Protein AF-A0AAW5EW81-F1 (afdb_monomer_lite)

Organism: Novacetimonas hansenii (NCBI:txid436)

Secondary structure (DSSP, 8-state):
-HHHHHHHHHHHHHHHHHHHHHHHHHT--SHHHHHHHHH--HHHHHHHHHHHHHHHHHHHHHHHHHHHHHHHHHTTT-S-HHHHHHHHHHHHHHHHHHHHHHHHHHHHHHHHHHHHHHHHHHHHHHHHHHHSSHHHHHHHHHHH-GGGTS---

Radius of gyration: 22.17 Å; chains: 1; bounding box: 45×49×52 Å

pLDDT: mean 82.22, std 9.8, range [46.5, 95.88]

Structure (mmCIF, N/CA/C/O backbone):
data_AF-A0AAW5EW81-F1
#
_entry.id   AF-A0AAW5EW81-F1
#
loop_
_atom_site.group_PDB
_atom_site.id
_atom_site.type_symbol
_atom_site.label_atom_id
_atom_site.label_alt_id
_atom_site.label_comp_id
_atom_site.label_asym_id
_atom_site.label_entity_id
_atom_site.label_seq_id
_atom_site.pdbx_PDB_ins_code
_atom_site.Cartn_x
_atom_site.Cartn_y
_atom_site.Cartn_z
_atom_site.occupancy
_atom_site.B_iso_or_equiv
_atom_site.auth_seq_id
_atom_site.auth_comp_id
_atom_site.auth_asym_id
_atom_site.auth_atom_id
_atom_site.pdbx_PDB_model_num
ATOM 1 N N . MET A 1 1 ? 9.386 -16.184 2.140 1.00 56.72 1 MET A N 1
ATOM 2 C CA . MET A 1 1 ? 8.445 -15.125 1.695 1.00 56.72 1 MET A CA 1
ATOM 3 C C . MET A 1 1 ? 7.181 -15.692 1.043 1.00 56.72 1 MET A C 1
ATOM 5 O O . MET A 1 1 ? 6.091 -15.303 1.447 1.00 56.72 1 MET A O 1
ATOM 9 N N . VAL A 1 2 ? 7.286 -16.651 0.112 1.00 70.94 2 VAL A N 1
ATOM 10 C CA . VAL A 1 2 ? 6.111 -17.256 -0.562 1.00 70.94 2 VAL A CA 1
ATOM 11 C C . VAL A 1 2 ? 5.210 -18.058 0.396 1.00 70.94 2 VAL A C 1
ATOM 13 O O . VAL A 1 2 ? 3.999 -17.882 0.388 1.00 70.94 2 VAL A O 1
ATOM 16 N N . ALA A 1 3 ? 5.779 -18.862 1.302 1.00 73.75 3 ALA A N 1
ATOM 17 C CA . ALA A 1 3 ? 4.979 -19.634 2.265 1.00 73.75 3 ALA A CA 1
ATOM 18 C C . ALA A 1 3 ? 4.175 -18.749 3.243 1.00 73.75 3 ALA A C 1
ATOM 20 O O . ALA A 1 3 ? 3.004 -19.007 3.502 1.00 73.75 3 ALA A O 1
ATOM 21 N N . TYR A 1 4 ? 4.777 -17.665 3.745 1.00 78.50 4 TYR A N 1
ATOM 22 C CA . TYR A 1 4 ? 4.110 -16.717 4.649 1.00 78.50 4 TYR A CA 1
ATOM 23 C C . TYR A 1 4 ? 2.928 -16.003 3.977 1.00 78.50 4 TYR A C 1
ATOM 25 O O . TYR A 1 4 ? 1.858 -15.889 4.568 1.00 78.50 4 TYR A O 1
ATOM 33 N N . THR A 1 5 ? 3.100 -15.560 2.728 1.00 80.31 5 THR A N 1
ATOM 34 C CA . THR A 1 5 ? 2.027 -14.899 1.968 1.00 80.31 5 THR A CA 1
ATOM 35 C C . THR A 1 5 ? 0.893 -15.866 1.643 1.00 80.31 5 THR A C 1
ATOM 37 O O . THR A 1 5 ? -0.266 -15.514 1.838 1.00 80.31 5 THR A O 1
ATOM 40 N N . ALA A 1 6 ? 1.207 -17.105 1.251 1.00 80.88 6 ALA A N 1
ATOM 41 C CA . ALA A 1 6 ? 0.206 -18.146 1.025 1.00 80.88 6 ALA A CA 1
ATOM 42 C C . ALA A 1 6 ? -0.627 -18.437 2.287 1.00 80.88 6 ALA A C 1
ATOM 44 O O . ALA A 1 6 ? -1.856 -18.415 2.229 1.00 80.88 6 ALA A O 1
ATOM 45 N N . LEU A 1 7 ? 0.022 -18.633 3.441 1.00 83.56 7 LEU A N 1
ATOM 46 C CA . LEU A 1 7 ? -0.673 -18.831 4.720 1.00 83.56 7 LEU A CA 1
ATOM 47 C C . LEU A 1 7 ? -1.532 -17.618 5.099 1.00 83.56 7 LEU A C 1
ATOM 49 O O . LEU A 1 7 ? -2.668 -17.784 5.542 1.00 83.56 7 LEU A O 1
ATOM 53 N N . GLY A 1 8 ? -1.019 -16.406 4.873 1.00 82.00 8 GLY A N 1
ATOM 54 C CA . GLY A 1 8 ? -1.764 -15.165 5.064 1.00 82.00 8 GLY A CA 1
ATOM 55 C C . GLY A 1 8 ? -3.057 -15.135 4.249 1.00 82.00 8 GLY A C 1
ATOM 56 O O . GLY A 1 8 ? -4.120 -14.908 4.818 1.00 82.00 8 GLY A O 1
ATOM 57 N N . PHE A 1 9 ? -3.000 -15.446 2.950 1.00 84.69 9 PHE A N 1
ATOM 58 C CA . PHE A 1 9 ? -4.187 -15.479 2.087 1.00 84.69 9 PHE A CA 1
ATOM 59 C C . PHE A 1 9 ? -5.216 -16.522 2.525 1.00 84.69 9 PHE A C 1
ATOM 61 O O . PHE A 1 9 ? -6.413 -16.230 2.529 1.00 84.69 9 PHE A O 1
ATOM 68 N N . VAL A 1 10 ? -4.767 -17.711 2.935 1.00 86.75 10 VAL A N 1
ATOM 69 C CA . VAL A 1 10 ? -5.660 -18.765 3.438 1.00 86.75 10 VAL A CA 1
ATOM 70 C C . VAL A 1 10 ? -6.377 -18.303 4.706 1.00 86.75 10 VAL A C 1
ATOM 72 O O . VAL A 1 10 ? -7.599 -18.403 4.788 1.00 86.75 10 VAL A O 1
ATOM 75 N N . LEU A 1 11 ? -5.655 -17.740 5.678 1.00 86.00 11 LEU A N 1
ATOM 76 C CA . LEU A 1 11 ? -6.263 -17.213 6.904 1.00 86.00 11 LEU A CA 1
ATOM 77 C C . LEU A 1 11 ? -7.222 -16.054 6.604 1.00 86.00 11 LEU A C 1
ATOM 79 O O . LEU A 1 11 ? -8.341 -16.019 7.121 1.00 86.00 11 LEU A O 1
ATOM 83 N N . SER A 1 12 ? -6.815 -15.129 5.733 1.00 84.81 12 SER A N 1
ATOM 84 C CA . SER A 1 12 ? -7.646 -14.010 5.295 1.00 84.81 12 SER A CA 1
ATOM 85 C C . SER A 1 12 ? -8.946 -14.477 4.646 1.00 84.81 12 SER A C 1
ATOM 87 O O . SER A 1 12 ? -9.986 -13.891 4.929 1.00 84.81 12 SER A O 1
ATOM 89 N N . TYR A 1 13 ? -8.931 -15.544 3.845 1.00 86.50 13 TYR A N 1
ATOM 90 C CA . TYR A 1 13 ? -10.138 -16.081 3.212 1.00 86.50 13 TYR A CA 1
ATOM 91 C C . TYR A 1 13 ? -11.219 -16.480 4.230 1.00 86.50 13 TYR A C 1
ATOM 93 O O . TYR A 1 13 ? -12.401 -16.242 3.995 1.00 86.50 13 TYR A O 1
ATOM 101 N N . TRP A 1 14 ? -10.828 -17.018 5.387 1.00 87.06 14 TRP A N 1
ATOM 102 C CA . TRP A 1 14 ? -11.768 -17.401 6.446 1.00 87.06 14 TRP A CA 1
ATOM 103 C C . TRP A 1 14 ? -12.173 -16.231 7.352 1.00 87.06 14 TRP A C 1
ATOM 105 O O . TRP A 1 14 ? -13.315 -16.168 7.808 1.00 87.06 14 TRP A O 1
ATOM 115 N N . LEU A 1 15 ? -11.262 -15.288 7.605 1.00 84.81 15 LEU A N 1
ATOM 116 C CA . LEU A 1 15 ? -11.479 -14.156 8.515 1.00 84.81 15 LEU A CA 1
ATOM 117 C C . LEU A 1 15 ? -12.197 -12.964 7.866 1.00 84.81 15 LEU A C 1
ATOM 119 O O . LEU A 1 15 ? -12.994 -12.299 8.529 1.00 84.81 15 LEU A O 1
ATOM 123 N N . LEU A 1 16 ? -11.957 -12.677 6.584 1.00 85.56 16 LEU A N 1
ATOM 124 C CA . LEU A 1 16 ? -12.556 -11.520 5.907 1.00 85.56 16 LEU A CA 1
ATOM 125 C C . LEU A 1 16 ? -14.089 -11.597 5.797 1.00 85.56 16 LEU A C 1
ATOM 127 O O . LEU A 1 16 ? -14.729 -10.591 6.101 1.00 85.56 16 LEU A O 1
ATOM 131 N N . PRO A 1 17 ? -14.718 -12.725 5.408 1.00 85.94 17 PRO A N 1
ATOM 132 C CA . PRO A 1 17 ? -16.173 -12.800 5.268 1.00 85.94 17 PRO A CA 1
ATOM 133 C C . PRO A 1 17 ? -16.965 -12.455 6.546 1.00 85.94 17 PRO A C 1
ATOM 135 O O . PRO A 1 17 ? -17.907 -11.658 6.451 1.00 85.94 17 PRO A O 1
ATOM 138 N N . PRO A 1 18 ? -16.633 -12.987 7.745 1.00 82.94 18 PRO A N 1
ATOM 139 C CA . PRO A 1 18 ? -17.338 -12.616 8.970 1.00 82.94 18 PRO A CA 1
ATOM 140 C C . PRO A 1 18 ? -17.066 -11.164 9.383 1.00 82.94 18 PRO A C 1
ATOM 142 O O . PRO A 1 18 ? -18.004 -10.469 9.779 1.00 82.94 18 PRO A O 1
ATOM 145 N N . VAL A 1 19 ? -15.828 -10.677 9.235 1.00 83.31 19 VAL A N 1
ATOM 146 C CA . VAL A 1 19 ? -15.474 -9.279 9.540 1.00 83.31 19 VAL A CA 1
ATOM 147 C C . VAL A 1 19 ? -16.240 -8.317 8.632 1.00 83.31 19 VAL A C 1
ATOM 149 O O . VAL A 1 19 ? -16.860 -7.371 9.114 1.00 83.31 19 VAL A O 1
ATOM 152 N N . TRP A 1 20 ? -16.285 -8.597 7.330 1.00 83.00 20 TRP A N 1
ATOM 153 C CA . TRP A 1 20 ? -17.006 -7.788 6.351 1.00 83.00 20 TRP A CA 1
ATOM 154 C C . TRP A 1 20 ? -18.515 -7.769 6.608 1.00 83.00 20 TRP A C 1
ATOM 156 O O . TRP A 1 20 ? -19.149 -6.718 6.510 1.00 83.00 20 TRP A O 1
ATOM 166 N N . ARG A 1 21 ? -19.102 -8.905 7.007 1.00 84.19 21 ARG A N 1
ATOM 167 C CA . ARG A 1 21 ? -20.528 -8.986 7.358 1.00 84.19 21 ARG A CA 1
ATOM 168 C C . ARG A 1 21 ? -20.874 -8.086 8.549 1.00 84.19 21 ARG A C 1
ATOM 170 O O . ARG A 1 21 ? -21.908 -7.421 8.515 1.00 84.19 21 ARG A O 1
ATOM 177 N N . ILE A 1 22 ? -20.023 -8.049 9.575 1.00 82.38 22 ILE A N 1
ATOM 178 C CA . ILE A 1 22 ? -20.192 -7.172 10.747 1.00 82.38 22 ILE A CA 1
ATOM 179 C C . ILE A 1 22 ? -19.965 -5.707 10.351 1.00 82.38 22 ILE A C 1
ATOM 181 O O . ILE A 1 22 ? -20.785 -4.853 10.687 1.00 82.38 22 ILE A O 1
ATOM 185 N N . GLY A 1 23 ? -18.918 -5.430 9.567 1.00 81.75 23 GLY A N 1
ATOM 186 C CA . GLY A 1 23 ? -18.611 -4.096 9.048 1.00 81.75 23 GLY A CA 1
ATOM 187 C C . GLY A 1 23 ? -19.767 -3.481 8.267 1.00 81.75 23 GLY A C 1
ATOM 188 O O . GLY A 1 23 ? -20.176 -2.360 8.553 1.00 81.75 23 GLY A O 1
ATOM 189 N N . ARG A 1 24 ? -20.371 -4.249 7.353 1.00 83.00 24 ARG A N 1
ATOM 190 C CA . ARG A 1 24 ? -21.532 -3.815 6.560 1.00 83.00 24 ARG A CA 1
ATOM 191 C C . ARG A 1 24 ? -22.785 -3.582 7.400 1.00 83.00 24 ARG A C 1
ATOM 193 O O . ARG A 1 24 ? -23.531 -2.660 7.102 1.00 83.00 24 ARG A O 1
ATOM 200 N N . ARG A 1 25 ? -23.034 -4.407 8.424 1.00 84.06 25 ARG A N 1
ATOM 201 C CA . ARG A 1 25 ? -24.218 -4.264 9.292 1.00 84.06 25 ARG A CA 1
ATOM 202 C C . ARG A 1 25 ? -24.146 -3.035 10.196 1.00 84.06 25 ARG A C 1
ATOM 204 O O . ARG A 1 25 ? -25.178 -2.427 10.442 1.00 84.06 25 ARG A O 1
ATOM 211 N N . HIS A 1 26 ? -22.955 -2.684 10.679 1.00 80.81 26 HIS A N 1
ATOM 212 C CA . HIS A 1 26 ? -22.759 -1.579 11.624 1.00 80.81 26 HIS A CA 1
ATOM 213 C C . HIS A 1 26 ? -22.143 -0.317 10.999 1.00 80.81 26 HIS A C 1
ATOM 215 O O . HIS A 1 26 ? -21.863 0.631 11.725 1.00 80.81 26 HIS A O 1
ATOM 221 N N . GLY A 1 27 ? -21.919 -0.290 9.679 1.00 80.56 27 GLY A N 1
ATOM 222 C CA . GLY A 1 27 ? -21.315 0.857 8.990 1.00 80.56 27 GLY A CA 1
ATOM 223 C C . GLY A 1 27 ? -19.891 1.169 9.461 1.00 80.56 27 GLY A C 1
ATOM 224 O O . GLY A 1 27 ? -19.507 2.333 9.524 1.00 80.56 27 GLY A O 1
ATOM 225 N N . LEU A 1 28 ? -19.122 0.145 9.844 1.00 82.25 28 LEU A N 1
ATOM 226 C CA . LEU A 1 28 ? -17.790 0.327 10.425 1.00 82.25 28 LEU A CA 1
ATOM 227 C C . LEU A 1 28 ? -16.801 0.804 9.361 1.00 82.25 28 LEU A C 1
ATOM 229 O O . LEU A 1 28 ? -16.683 0.184 8.303 1.00 82.25 28 LEU A O 1
ATOM 233 N N . LEU A 1 29 ? -16.066 1.870 9.675 1.00 74.62 29 LEU A N 1
ATOM 234 C CA . LEU A 1 29 ? -15.053 2.447 8.789 1.00 74.62 29 LEU A CA 1
ATOM 235 C C . LEU A 1 29 ? -13.631 2.066 9.212 1.00 74.62 29 LEU A C 1
ATOM 237 O O . LEU A 1 29 ? -12.748 1.983 8.362 1.00 74.62 29 LEU A O 1
ATOM 241 N N . THR A 1 30 ? -13.401 1.810 10.505 1.00 80.56 30 THR A N 1
ATOM 242 C CA . THR A 1 30 ? -12.064 1.512 11.032 1.00 80.56 30 THR A CA 1
ATOM 243 C C . THR A 1 30 ? -11.965 0.123 11.658 1.00 80.56 30 THR A C 1
ATOM 245 O O . THR A 1 30 ? -12.944 -0.455 12.138 1.00 80.56 30 THR A O 1
ATOM 248 N N . GLN A 1 31 ? -10.741 -0.413 11.711 1.00 80.00 31 GLN A N 1
ATOM 249 C CA . GLN A 1 31 ? -10.454 -1.656 12.430 1.00 80.00 31 GLN A CA 1
ATOM 250 C C . GLN A 1 31 ? -10.782 -1.527 13.927 1.00 80.00 31 GLN A C 1
ATOM 252 O O . GLN A 1 31 ? -11.276 -2.476 14.525 1.00 80.00 31 GLN A O 1
ATOM 257 N N . ALA A 1 32 ? -10.562 -0.355 14.530 1.00 80.06 32 ALA A N 1
ATOM 258 C CA . ALA A 1 32 ? -10.871 -0.108 15.937 1.00 80.06 32 ALA A CA 1
ATOM 259 C C . ALA A 1 32 ? -12.380 -0.179 16.229 1.00 80.06 32 ALA A C 1
ATOM 261 O O . ALA A 1 32 ? -12.778 -0.730 17.258 1.00 80.06 32 ALA A O 1
ATOM 262 N N . ASP A 1 33 ? -13.225 0.293 15.305 1.00 79.50 33 ASP A N 1
ATOM 263 C CA . ASP A 1 33 ? -14.684 0.218 15.447 1.00 79.50 33 ASP A CA 1
ATOM 264 C C . ASP A 1 33 ? -15.181 -1.232 15.471 1.00 79.50 33 ASP A C 1
ATOM 266 O O . ASP A 1 33 ? -16.108 -1.561 16.213 1.00 79.50 33 ASP A O 1
ATOM 270 N N . PHE A 1 34 ? -14.521 -2.130 14.732 1.00 82.12 34 PHE A N 1
ATOM 271 C CA . PHE A 1 34 ? -14.808 -3.564 14.794 1.00 82.12 34 PHE A CA 1
ATOM 272 C C . PHE A 1 34 ? -14.571 -4.135 16.193 1.00 82.12 34 PHE A C 1
ATOM 274 O O . PHE A 1 34 ? -15.440 -4.827 16.726 1.00 82.12 34 PHE A O 1
ATOM 281 N N . PHE A 1 35 ? -13.442 -3.809 16.828 1.00 80.88 35 PHE A N 1
ATOM 282 C CA . PHE A 1 35 ? -13.165 -4.260 18.195 1.00 80.88 35 PHE A CA 1
ATOM 283 C C . PHE A 1 35 ? -14.105 -3.618 19.214 1.00 80.88 35 PHE A C 1
ATOM 285 O O . PHE A 1 35 ? -14.515 -4.283 20.165 1.00 80.88 35 PHE A O 1
ATOM 292 N N . ARG A 1 36 ? -14.518 -2.366 18.989 1.00 80.94 36 ARG A N 1
ATOM 293 C CA . ARG A 1 36 ? -15.517 -1.703 19.829 1.00 80.94 36 ARG A CA 1
ATOM 294 C C . ARG A 1 36 ? -16.862 -2.425 19.790 1.00 80.94 36 ARG A C 1
ATOM 296 O O . ARG A 1 36 ? -17.411 -2.695 20.845 1.00 80.94 36 ARG A O 1
ATOM 303 N N . VAL A 1 37 ? -17.373 -2.763 18.606 1.00 78.44 37 VAL A N 1
ATOM 304 C CA . VAL A 1 37 ? -18.674 -3.443 18.461 1.00 78.44 37 VAL A CA 1
ATOM 305 C C . VAL A 1 37 ? -18.605 -4.909 18.888 1.00 78.44 37 VAL A C 1
ATOM 307 O O . VAL A 1 37 ? -19.557 -5.431 19.460 1.00 78.44 37 VAL A O 1
ATOM 310 N N . ARG A 1 38 ? -17.481 -5.593 18.647 1.00 79.75 38 ARG A N 1
ATOM 311 C CA . ARG A 1 38 ? -17.342 -7.019 18.971 1.00 79.75 38 ARG A CA 1
ATOM 312 C C . ARG A 1 38 ? -17.125 -7.297 20.461 1.00 79.75 38 ARG A C 1
ATOM 314 O O . ARG A 1 38 ? -17.541 -8.364 20.919 1.00 79.75 38 ARG A O 1
ATOM 321 N N . TYR A 1 39 ? -16.448 -6.398 21.175 1.00 79.38 39 TYR A N 1
ATOM 322 C CA . TYR A 1 39 ? -16.052 -6.583 22.580 1.00 79.38 39 TYR A CA 1
ATOM 323 C C . TYR A 1 39 ? -16.692 -5.571 23.544 1.00 79.38 39 TYR A C 1
ATOM 325 O O . TYR A 1 39 ? -16.374 -5.594 24.730 1.00 79.38 39 TYR A O 1
ATOM 333 N N . ASP A 1 40 ? -17.529 -4.656 23.041 1.00 79.38 40 ASP A N 1
ATOM 334 C CA . ASP A 1 40 ? -18.195 -3.571 23.788 1.00 79.38 40 ASP A CA 1
ATOM 335 C C . ASP A 1 40 ? -17.256 -2.733 24.687 1.00 79.38 40 ASP A C 1
ATOM 337 O O . ASP A 1 40 ? -17.643 -2.099 25.664 1.00 79.38 40 ASP A O 1
ATOM 341 N N . SER A 1 41 ? -15.962 -2.729 24.356 1.00 80.94 41 SER A N 1
ATOM 342 C CA . SER A 1 41 ? -14.901 -2.203 25.215 1.00 80.94 41 SER A CA 1
ATOM 343 C C . SER A 1 41 ? -14.201 -1.026 24.546 1.00 80.94 41 SER A C 1
ATOM 345 O O . SER A 1 41 ? -13.341 -1.195 23.679 1.00 80.94 41 SER A O 1
ATOM 347 N N . LYS A 1 42 ? -14.526 0.192 24.998 1.00 79.69 42 LYS A N 1
ATOM 348 C CA . LYS A 1 42 ? -13.834 1.432 24.599 1.00 79.69 42 LYS A CA 1
ATOM 349 C C . LYS A 1 42 ? -12.305 1.399 24.805 1.00 79.69 42 LYS A C 1
ATOM 351 O O . LYS A 1 42 ? -11.612 1.825 23.882 1.00 79.69 42 LYS A O 1
ATOM 356 N N . PRO A 1 43 ? -11.745 0.900 25.931 1.00 85.31 43 PRO A N 1
ATOM 357 C CA . PRO A 1 43 ? -10.289 0.894 26.110 1.00 85.31 43 PRO A CA 1
ATOM 358 C C . PRO A 1 43 ? -9.581 -0.067 25.146 1.00 85.31 43 PRO A C 1
ATOM 360 O O . PRO A 1 43 ? -8.511 0.258 24.641 1.00 85.31 43 PRO A O 1
ATOM 363 N N . LEU A 1 44 ? -10.198 -1.211 24.823 1.00 83.00 44 LEU A N 1
ATOM 364 C CA . LEU A 1 44 ? -9.647 -2.160 23.854 1.00 83.00 44 LEU A CA 1
ATOM 365 C C . LEU A 1 44 ? -9.626 -1.565 22.441 1.00 83.00 44 LEU A C 1
ATOM 367 O O . LEU A 1 44 ? -8.623 -1.671 21.740 1.00 83.00 44 LEU A O 1
ATOM 371 N N . ALA A 1 45 ? -10.707 -0.892 22.040 1.00 84.69 45 ALA A N 1
ATOM 372 C CA . ALA A 1 45 ? -10.771 -0.201 20.756 1.00 84.69 45 ALA A CA 1
ATOM 373 C C . ALA A 1 45 ? -9.704 0.901 20.642 1.00 84.69 45 ALA A C 1
ATOM 375 O O . ALA A 1 45 ? -9.050 1.014 19.606 1.00 84.69 45 ALA A O 1
ATOM 376 N N . LEU A 1 46 ? -9.484 1.671 21.716 1.00 87.50 46 LEU A N 1
ATOM 377 C CA . LEU A 1 46 ? -8.438 2.694 21.759 1.0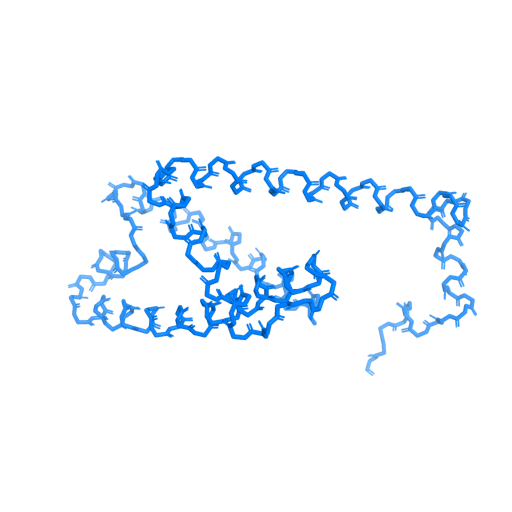0 87.50 46 LEU A CA 1
ATOM 378 C C . LEU A 1 46 ? -7.039 2.078 21.637 1.00 87.50 46 LEU A C 1
ATOM 380 O O . LEU A 1 46 ? -6.229 2.573 20.859 1.00 87.50 46 LEU A O 1
ATOM 384 N N . LEU A 1 47 ? -6.766 0.984 22.354 1.00 90.81 47 LEU A N 1
ATOM 385 C CA . LEU A 1 47 ? -5.484 0.284 22.269 1.00 90.81 47 LEU A CA 1
ATOM 386 C C . LEU A 1 47 ? -5.211 -0.185 20.836 1.00 90.81 47 LEU A C 1
ATOM 388 O O . LEU A 1 47 ? -4.138 0.079 20.300 1.00 90.81 47 LEU A O 1
ATOM 392 N N . VAL A 1 48 ? -6.195 -0.812 20.184 1.00 88.69 48 VAL A N 1
ATOM 393 C CA . VAL A 1 48 ? -6.071 -1.251 18.785 1.00 88.69 48 VAL A CA 1
ATOM 394 C C . VAL A 1 48 ? -5.846 -0.064 17.846 1.00 88.69 48 VAL A C 1
ATOM 396 O O . VAL A 1 48 ? -4.994 -0.148 16.963 1.00 88.69 48 VAL A O 1
ATOM 399 N N . ALA A 1 49 ? -6.555 1.051 18.046 1.00 88.44 49 ALA A N 1
ATOM 400 C CA . ALA A 1 49 ? -6.364 2.262 17.251 1.00 88.44 49 ALA A CA 1
ATOM 401 C C . ALA A 1 49 ? -4.939 2.821 17.388 1.00 88.44 49 ALA A C 1
ATOM 403 O O . ALA A 1 49 ? -4.305 3.129 16.381 1.00 88.44 49 ALA A O 1
ATOM 404 N N . VAL A 1 50 ? -4.414 2.907 18.615 1.00 92.44 50 VAL A N 1
ATOM 405 C CA . VAL A 1 50 ? -3.057 3.407 18.887 1.00 92.44 50 VAL A CA 1
ATOM 406 C C . VAL A 1 50 ? -2.003 2.479 18.290 1.00 92.44 50 VAL A C 1
ATOM 408 O O . VAL A 1 50 ? -1.106 2.945 17.593 1.00 92.44 50 VAL A O 1
ATOM 411 N N . VAL A 1 51 ? -2.123 1.166 18.498 1.00 92.75 51 VAL A N 1
ATOM 412 C CA . VAL A 1 51 ? -1.187 0.182 17.931 1.00 92.75 51 VAL A CA 1
ATOM 413 C C . VAL A 1 51 ? -1.215 0.219 16.403 1.00 92.75 51 VAL A C 1
ATOM 415 O O . VAL A 1 51 ? -0.158 0.192 15.772 1.00 92.75 51 VAL A O 1
ATOM 418 N N . GLY A 1 52 ? -2.400 0.330 15.796 1.00 89.31 52 GLY A N 1
ATOM 419 C CA . GLY A 1 52 ? -2.555 0.469 14.349 1.00 89.31 52 GLY A CA 1
ATOM 420 C C . GLY A 1 52 ? -1.928 1.757 13.815 1.00 89.31 52 GLY A C 1
ATOM 421 O O . GLY A 1 52 ? -1.202 1.722 12.823 1.00 89.31 52 GLY A O 1
ATOM 422 N N . LEU A 1 53 ? -2.130 2.879 14.510 1.00 92.19 53 LEU A N 1
ATOM 423 C CA . LEU A 1 53 ? -1.533 4.166 14.157 1.00 92.19 53 LEU A CA 1
ATOM 424 C C . LEU A 1 53 ? -0.001 4.122 14.230 1.00 92.19 53 LEU A C 1
ATOM 426 O O . LEU A 1 53 ? 0.669 4.535 13.287 1.00 92.19 53 LEU A O 1
ATOM 430 N N . VAL A 1 54 ? 0.559 3.572 15.310 1.00 94.56 54 VAL A N 1
ATOM 431 C CA . VAL A 1 54 ? 2.014 3.408 15.465 1.00 94.56 54 VAL A CA 1
ATOM 432 C C . VAL A 1 54 ? 2.572 2.485 14.383 1.00 94.56 54 VAL A C 1
ATOM 434 O O . VAL A 1 54 ? 3.622 2.771 13.814 1.00 94.56 54 VAL A O 1
ATOM 437 N N . SER A 1 55 ? 1.842 1.422 14.039 1.00 92.31 55 SER A N 1
ATOM 438 C CA . SER A 1 55 ? 2.222 0.477 12.982 1.00 92.31 55 SER A CA 1
ATOM 439 C C . SER A 1 55 ? 2.179 1.095 11.576 1.00 92.31 55 SER A C 1
ATOM 441 O O . SER A 1 55 ? 2.901 0.643 10.688 1.00 92.31 55 SER A O 1
ATOM 443 N N . MET A 1 56 ? 1.392 2.155 11.362 1.00 91.75 56 MET A N 1
ATOM 444 C CA . MET A 1 56 ? 1.365 2.905 10.100 1.00 91.75 56 MET A CA 1
ATOM 445 C C . MET A 1 56 ? 2.585 3.812 9.907 1.00 91.75 56 MET A C 1
ATOM 447 O O . MET A 1 56 ? 2.975 4.054 8.768 1.00 91.75 56 MET A O 1
ATOM 451 N N . ILE A 1 57 ? 3.235 4.276 10.979 1.00 93.62 57 ILE A N 1
ATOM 452 C CA . ILE A 1 57 ? 4.431 5.133 10.894 1.00 93.62 57 ILE A CA 1
ATOM 453 C C . ILE A 1 57 ? 5.560 4.488 10.066 1.00 93.62 57 ILE A C 1
ATOM 455 O O . ILE A 1 57 ? 5.991 5.105 9.088 1.00 93.62 57 ILE A O 1
ATOM 459 N N . PRO A 1 58 ? 6.052 3.268 10.375 1.00 93.12 58 PRO A N 1
ATOM 460 C CA . PRO A 1 58 ? 7.131 2.659 9.597 1.00 93.12 58 PRO A CA 1
ATOM 461 C C . PRO A 1 58 ? 6.709 2.381 8.152 1.00 93.12 58 PRO A C 1
ATOM 463 O O . PRO A 1 58 ? 7.526 2.507 7.240 1.00 93.12 58 PRO A O 1
ATOM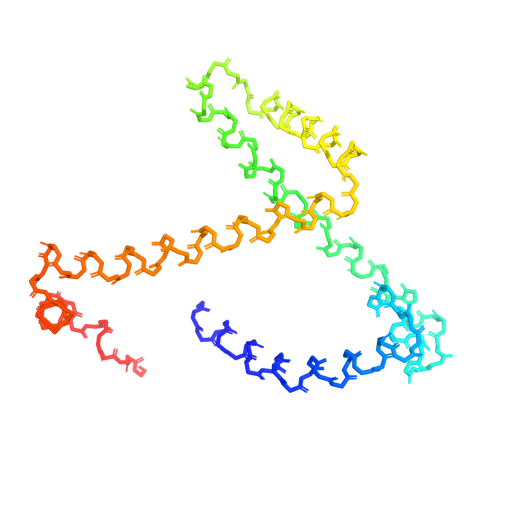 466 N N . TYR A 1 59 ? 5.433 2.056 7.933 1.00 90.69 59 TYR A N 1
ATOM 467 C CA . TYR A 1 59 ? 4.884 1.840 6.601 1.00 90.69 59 TYR A CA 1
ATOM 468 C C . TYR A 1 59 ? 4.924 3.122 5.757 1.00 90.69 59 TYR A C 1
ATOM 470 O O . TYR A 1 59 ? 5.447 3.107 4.643 1.00 90.69 59 TYR A O 1
ATOM 478 N N . LEU A 1 60 ? 4.467 4.248 6.312 1.00 89.31 60 LEU A N 1
ATOM 479 C CA . LEU A 1 60 ? 4.528 5.557 5.657 1.00 89.31 60 LEU A CA 1
ATOM 480 C C . LEU A 1 60 ? 5.970 5.990 5.378 1.00 89.31 60 LEU A C 1
ATOM 482 O O . LEU A 1 60 ? 6.274 6.446 4.278 1.00 89.31 60 LEU A O 1
ATOM 486 N N . VAL A 1 61 ? 6.884 5.804 6.337 1.00 89.38 61 VAL A N 1
ATOM 487 C CA . VAL A 1 61 ? 8.311 6.115 6.145 1.00 89.38 61 VAL A CA 1
ATOM 488 C C . VAL A 1 61 ? 8.895 5.306 4.988 1.00 89.38 61 VAL A C 1
ATOM 490 O O . VAL A 1 61 ? 9.620 5.856 4.157 1.00 89.38 61 VAL A O 1
ATOM 493 N N . LEU A 1 62 ? 8.576 4.011 4.910 1.00 91.44 62 LEU A N 1
ATOM 494 C CA . LEU A 1 62 ? 9.034 3.149 3.824 1.00 91.44 62 LEU A CA 1
ATOM 495 C C . LEU A 1 62 ? 8.474 3.602 2.468 1.00 91.44 62 LEU A C 1
ATOM 497 O O . LEU A 1 62 ? 9.230 3.690 1.502 1.00 91.44 62 LEU A O 1
ATOM 501 N N . GLN A 1 63 ? 7.184 3.945 2.402 1.00 89.69 63 GLN A N 1
ATOM 502 C CA . GLN A 1 63 ? 6.552 4.446 1.178 1.00 89.69 63 GLN A CA 1
ATOM 503 C C . GLN A 1 63 ? 7.175 5.761 0.693 1.00 89.69 63 GLN A C 1
ATOM 505 O O . GLN A 1 63 ? 7.507 5.881 -0.486 1.00 89.69 63 GLN A O 1
ATOM 510 N N . LEU A 1 64 ? 7.393 6.727 1.592 1.00 87.88 64 LEU A N 1
ATOM 511 C CA . LEU A 1 64 ? 7.994 8.020 1.250 1.00 87.88 64 LEU A CA 1
ATOM 512 C C . LEU A 1 64 ? 9.447 7.881 0.788 1.00 87.88 64 LEU A C 1
ATOM 514 O O . LEU A 1 64 ? 9.858 8.544 -0.164 1.00 87.88 64 LEU A O 1
ATOM 518 N N . LYS A 1 65 ? 10.224 6.990 1.415 1.00 88.69 65 LYS A N 1
ATOM 519 C CA . LYS A 1 65 ? 11.578 6.664 0.944 1.00 88.69 65 LYS A CA 1
ATOM 520 C C . LYS A 1 65 ? 11.551 6.057 -0.455 1.00 88.69 65 LYS A C 1
ATOM 522 O O . LYS A 1 65 ? 12.335 6.477 -1.302 1.00 88.69 65 LYS A O 1
ATOM 527 N N . GLY A 1 66 ? 10.641 5.115 -0.706 1.00 87.44 66 GLY A N 1
ATOM 528 C CA . GLY A 1 66 ? 10.455 4.522 -2.031 1.00 87.44 66 GLY A CA 1
ATOM 529 C C . GLY A 1 66 ? 10.146 5.580 -3.091 1.00 87.44 66 GLY A C 1
ATOM 530 O O . GLY A 1 66 ? 10.798 5.618 -4.131 1.00 87.44 66 GLY A O 1
ATOM 531 N N . LEU A 1 67 ? 9.226 6.499 -2.786 1.00 87.81 67 LEU A N 1
ATOM 532 C CA . LEU A 1 67 ? 8.900 7.623 -3.662 1.00 87.81 67 LEU A CA 1
ATOM 533 C C . LEU A 1 67 ? 10.114 8.527 -3.921 1.00 87.81 67 LEU A C 1
ATOM 535 O O . LEU A 1 67 ? 10.379 8.882 -5.067 1.00 87.81 67 LEU A O 1
ATOM 539 N N . GLY A 1 68 ? 10.883 8.860 -2.881 1.00 84.69 68 GLY A N 1
ATOM 540 C CA . GLY A 1 68 ? 12.091 9.675 -3.010 1.00 84.69 68 GLY A CA 1
ATOM 541 C C . GLY A 1 68 ? 13.150 9.052 -3.922 1.00 84.69 68 GLY A C 1
ATOM 542 O O . GLY A 1 68 ? 13.742 9.761 -4.731 1.00 84.69 68 GLY A O 1
ATOM 543 N N . ILE A 1 69 ? 13.344 7.730 -3.844 1.00 87.12 69 ILE A N 1
ATOM 544 C CA . ILE A 1 69 ? 14.259 6.990 -4.729 1.00 87.12 69 ILE A CA 1
ATOM 545 C C . ILE A 1 69 ? 13.789 7.082 -6.186 1.00 87.12 69 ILE A C 1
ATOM 547 O O . ILE A 1 69 ? 14.601 7.331 -7.074 1.00 87.12 69 ILE A O 1
ATOM 551 N N . ILE A 1 70 ? 12.485 6.928 -6.440 1.00 87.88 70 ILE A N 1
ATOM 552 C CA . ILE A 1 70 ? 11.915 7.023 -7.794 1.00 87.88 70 ILE A CA 1
ATOM 553 C C . ILE A 1 70 ? 12.113 8.431 -8.370 1.00 87.88 70 ILE A C 1
ATOM 555 O O . ILE A 1 70 ? 12.548 8.571 -9.514 1.00 87.88 70 ILE A O 1
ATOM 559 N N . VAL A 1 71 ? 11.840 9.475 -7.580 1.00 85.62 71 VAL A N 1
ATOM 560 C CA . VAL A 1 71 ? 12.044 10.872 -7.997 1.00 85.62 71 VAL A CA 1
ATOM 561 C C . VAL A 1 71 ? 13.518 11.127 -8.303 1.00 85.62 71 VAL A C 1
ATOM 563 O O . VAL A 1 71 ? 13.836 11.638 -9.374 1.00 85.62 71 VAL A O 1
ATOM 566 N N . GLN A 1 72 ? 14.424 10.703 -7.419 1.00 84.44 72 GLN A N 1
ATOM 567 C CA . GLN A 1 72 ? 15.862 10.870 -7.615 1.00 84.44 72 GLN A CA 1
ATOM 568 C C . GLN A 1 72 ? 16.365 10.159 -8.881 1.00 84.44 72 GLN A C 1
ATOM 570 O O . GLN A 1 72 ? 17.138 10.742 -9.645 1.00 84.44 72 GLN A O 1
ATOM 575 N N . ALA A 1 73 ? 15.914 8.923 -9.112 1.00 85.62 73 ALA A N 1
ATOM 576 C CA . ALA A 1 73 ? 16.262 8.147 -10.298 1.00 85.62 73 ALA A CA 1
ATOM 577 C C . ALA A 1 73 ? 15.751 8.819 -11.582 1.00 85.62 73 ALA A C 1
ATOM 579 O O . ALA A 1 73 ? 16.472 8.887 -12.574 1.00 85.62 73 ALA A O 1
ATOM 580 N N . THR A 1 74 ? 14.540 9.379 -11.542 1.00 84.56 74 THR A N 1
ATOM 581 C CA . THR A 1 74 ? 13.938 10.099 -12.677 1.00 84.56 74 THR A CA 1
ATOM 582 C C . THR A 1 74 ? 14.640 11.434 -12.942 1.00 84.56 74 THR A C 1
ATOM 584 O O . THR A 1 74 ? 14.754 11.865 -14.083 1.00 84.56 74 THR A O 1
ATOM 587 N N . SER A 1 75 ? 15.153 12.088 -11.897 1.00 81.06 75 SER A N 1
ATOM 588 C CA . SER A 1 75 ? 15.940 13.323 -12.005 1.00 81.06 75 SER A CA 1
ATOM 589 C C . SER A 1 75 ? 17.411 13.095 -12.375 1.00 81.06 75 SER A C 1
ATOM 591 O O . SER A 1 75 ? 18.193 14.040 -12.298 1.00 81.06 75 SER A O 1
ATOM 593 N N . TYR A 1 76 ? 17.818 11.869 -12.731 1.00 79.31 76 TYR A N 1
ATOM 594 C CA . TYR A 1 76 ? 19.204 11.512 -13.076 1.00 79.31 76 TYR A CA 1
ATOM 595 C C . TYR A 1 76 ? 20.248 11.959 -12.031 1.00 79.31 76 TYR A C 1
ATOM 597 O O . TYR A 1 76 ? 21.389 12.266 -12.366 1.00 79.31 76 TYR A O 1
ATOM 605 N N . GLY A 1 77 ? 19.862 12.021 -10.751 1.00 75.44 77 GLY A N 1
ATOM 606 C CA . GLY A 1 77 ? 20.750 12.451 -9.664 1.00 75.44 77 GLY A CA 1
ATOM 607 C C . GLY A 1 77 ? 20.959 13.966 -9.525 1.00 75.44 77 GLY A C 1
ATOM 608 O O . GLY A 1 77 ? 21.760 14.375 -8.690 1.00 75.44 77 GLY A O 1
ATOM 609 N N . LEU A 1 78 ? 20.230 14.807 -10.271 1.00 74.25 78 LEU A N 1
ATOM 610 C CA . LEU A 1 78 ? 20.304 16.274 -10.147 1.00 74.25 78 LEU A CA 1
ATOM 611 C C . LEU A 1 78 ? 19.790 16.798 -8.795 1.00 74.25 78 LEU A C 1
ATOM 613 O O . LEU A 1 78 ? 20.176 17.881 -8.359 1.00 74.25 78 LEU A O 1
ATOM 617 N N . LEU A 1 79 ? 18.907 16.045 -8.133 1.00 76.38 79 LEU A N 1
ATOM 618 C CA . LEU A 1 79 ? 18.296 16.425 -6.862 1.00 76.38 79 LEU A CA 1
ATOM 619 C C . LEU A 1 79 ? 18.905 15.631 -5.704 1.00 76.38 79 LEU A C 1
ATOM 621 O O . LEU A 1 79 ? 19.105 14.414 -5.785 1.00 76.38 79 LEU A O 1
ATOM 625 N N . SER A 1 80 ? 19.142 16.315 -4.583 1.00 81.12 80 SER A N 1
ATOM 626 C CA . SER A 1 80 ? 19.561 15.652 -3.350 1.00 81.12 80 SER A CA 1
ATOM 627 C C . SER A 1 80 ? 18.463 14.691 -2.850 1.00 81.12 80 SER A C 1
ATOM 629 O O . SER A 1 80 ? 17.269 14.926 -3.091 1.00 81.12 80 SER A O 1
ATOM 631 N N . PRO A 1 81 ? 18.824 13.605 -2.138 1.00 74.94 81 PRO A N 1
ATOM 632 C CA . PRO A 1 81 ? 17.849 12.629 -1.643 1.00 74.94 81 PRO A CA 1
ATOM 633 C C . PRO A 1 81 ? 16.761 13.257 -0.764 1.00 74.94 81 PRO A C 1
ATOM 635 O O . PRO A 1 81 ? 15.584 12.927 -0.886 1.00 74.94 81 PRO A O 1
ATOM 638 N N . SER A 1 82 ? 17.142 14.199 0.102 1.00 80.00 82 SER A N 1
ATOM 639 C CA . SER A 1 82 ? 16.217 14.901 0.995 1.00 80.00 82 SER A CA 1
ATOM 640 C C . SER A 1 82 ? 15.219 15.760 0.221 1.00 80.00 82 SER A C 1
ATOM 642 O O . SER A 1 82 ? 14.024 15.716 0.507 1.00 80.00 82 SER A O 1
ATOM 644 N N . LEU A 1 83 ? 15.687 16.496 -0.790 1.00 85.12 83 LEU A N 1
ATOM 645 C CA . LEU A 1 83 ? 14.833 17.342 -1.619 1.00 85.12 83 LEU A CA 1
ATOM 646 C C . LEU A 1 83 ? 13.870 16.503 -2.474 1.00 85.12 83 LEU A C 1
ATOM 648 O O . LEU A 1 83 ? 12.694 16.838 -2.584 1.00 85.12 83 LEU A O 1
ATOM 652 N N . SER A 1 84 ? 14.339 15.370 -3.006 1.00 83.19 84 SER A N 1
ATOM 653 C CA . SER A 1 84 ? 13.526 14.436 -3.800 1.00 83.19 84 SER A CA 1
ATOM 654 C C . SER A 1 84 ? 12.360 13.855 -2.993 1.00 83.19 84 SER A C 1
ATOM 656 O O . SER A 1 84 ? 11.233 13.790 -3.486 1.00 83.19 84 SER A O 1
ATOM 658 N N . VAL A 1 85 ? 12.608 13.486 -1.729 1.00 84.25 85 VAL A N 1
ATOM 659 C CA . VAL A 1 85 ? 11.560 13.016 -0.807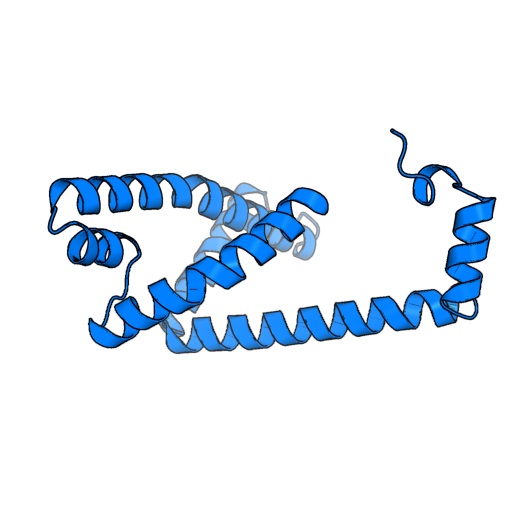 1.00 84.25 85 VAL A CA 1
ATOM 660 C C . VAL A 1 85 ? 10.542 14.120 -0.531 1.00 84.25 85 VAL A C 1
ATOM 662 O O . VAL A 1 85 ? 9.346 13.856 -0.600 1.00 84.25 85 VAL A O 1
ATOM 665 N N . TRP A 1 86 ? 10.983 15.352 -0.257 1.00 87.50 86 TRP A N 1
ATOM 666 C CA . TRP A 1 86 ? 10.070 16.468 0.012 1.00 87.50 86 TRP A CA 1
ATOM 667 C C . TRP A 1 86 ? 9.200 16.831 -1.190 1.00 87.50 86 TRP A C 1
ATOM 669 O O . TRP A 1 86 ? 8.002 17.064 -1.023 1.00 87.50 86 TRP A O 1
ATOM 679 N N . ILE A 1 87 ? 9.771 16.838 -2.396 1.00 87.00 87 ILE A N 1
ATOM 680 C CA . ILE A 1 87 ? 9.024 17.092 -3.633 1.00 87.00 87 ILE A CA 1
ATOM 681 C C . ILE A 1 87 ? 8.003 15.977 -3.857 1.00 87.00 87 ILE A C 1
ATOM 683 O O . ILE A 1 87 ? 6.820 16.263 -4.033 1.00 87.00 87 ILE A O 1
ATOM 687 N N . GLY A 1 88 ? 8.432 14.713 -3.778 1.00 85.56 88 GLY A N 1
ATOM 688 C CA . GLY A 1 88 ? 7.540 13.564 -3.924 1.00 85.56 88 GLY A CA 1
ATOM 689 C C . GLY A 1 88 ? 6.398 13.589 -2.906 1.00 85.56 88 GLY A C 1
ATOM 690 O O . GLY A 1 88 ? 5.232 13.485 -3.281 1.00 85.56 88 GLY A O 1
ATOM 691 N N . ALA A 1 89 ? 6.718 13.797 -1.627 1.00 87.56 89 ALA A N 1
ATOM 692 C CA . ALA A 1 89 ? 5.736 13.885 -0.551 1.00 87.56 89 ALA A CA 1
ATOM 693 C C . ALA A 1 89 ? 4.743 15.037 -0.764 1.00 87.56 89 ALA A C 1
ATOM 695 O O . ALA A 1 89 ? 3.544 14.848 -0.579 1.00 87.56 89 ALA A O 1
ATOM 696 N N . SE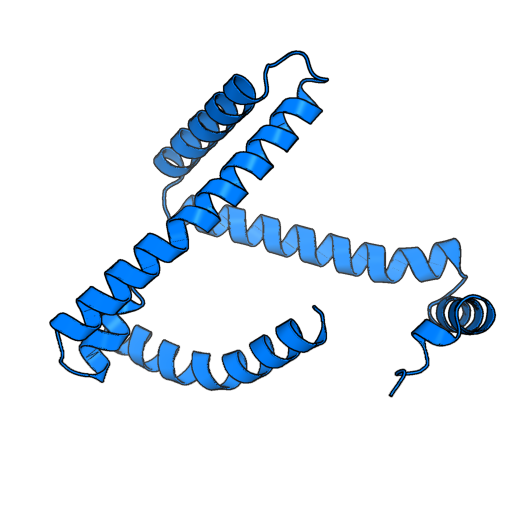R A 1 90 ? 5.220 16.211 -1.189 1.00 89.44 90 SER A N 1
ATOM 697 C CA . SER A 1 90 ? 4.366 17.379 -1.440 1.00 89.44 90 SER A CA 1
ATOM 698 C C . SER A 1 90 ? 3.413 17.137 -2.606 1.00 89.44 90 SER A C 1
ATOM 700 O O . SER A 1 90 ? 2.213 17.362 -2.471 1.00 89.44 90 SER A O 1
ATOM 702 N N . VAL A 1 91 ? 3.918 16.611 -3.726 1.00 89.38 91 VAL A N 1
ATOM 703 C CA . VAL A 1 91 ? 3.097 16.273 -4.899 1.00 89.38 91 VAL A CA 1
ATOM 704 C C . VAL A 1 91 ? 2.057 15.213 -4.543 1.00 89.38 91 VAL A C 1
ATOM 706 O O . VAL A 1 91 ? 0.883 15.373 -4.870 1.00 89.38 91 VAL A O 1
ATOM 709 N N . MET A 1 92 ? 2.459 14.162 -3.822 1.00 88.56 92 MET A N 1
ATOM 710 C CA . MET A 1 92 ? 1.544 13.122 -3.351 1.00 88.56 92 MET A CA 1
ATOM 711 C C . MET A 1 92 ? 0.473 13.694 -2.415 1.00 88.56 92 MET A C 1
ATOM 713 O O . MET A 1 92 ? -0.701 13.366 -2.563 1.00 88.56 92 MET A O 1
ATOM 717 N N . CYS A 1 93 ? 0.853 14.556 -1.470 1.00 90.06 93 CYS A N 1
ATOM 718 C CA . CYS A 1 93 ? -0.073 15.181 -0.530 1.00 90.06 93 CYS A CA 1
ATOM 719 C C . CYS A 1 93 ? -1.115 16.034 -1.263 1.00 90.06 93 CYS A C 1
ATOM 721 O O . CYS A 1 93 ? -2.314 15.830 -1.080 1.00 90.06 93 CYS A O 1
ATOM 723 N N . VAL A 1 94 ? -0.667 16.921 -2.158 1.00 92.00 94 VAL A N 1
ATOM 724 C CA . VAL A 1 94 ? -1.553 17.748 -2.990 1.00 92.00 94 VAL A CA 1
ATOM 725 C C . VAL A 1 94 ? -2.490 16.867 -3.809 1.00 92.00 94 VAL A C 1
ATOM 727 O O . VAL A 1 94 ? -3.697 17.095 -3.816 1.00 92.00 94 VAL A O 1
ATOM 730 N N . TYR A 1 95 ? -1.956 15.821 -4.443 1.00 88.81 95 TYR A N 1
ATOM 731 C CA . TYR A 1 95 ? -2.757 14.874 -5.207 1.00 88.81 95 TYR A CA 1
ATOM 732 C C . TYR A 1 95 ? -3.849 14.220 -4.348 1.00 88.81 95 TYR A C 1
ATOM 734 O O . TYR A 1 95 ? -5.009 14.221 -4.746 1.00 88.81 95 TYR A O 1
ATOM 742 N N . VAL A 1 96 ? -3.514 13.702 -3.164 1.00 88.25 96 VAL A N 1
ATOM 743 C CA . VAL A 1 96 ? -4.485 13.039 -2.277 1.00 88.25 96 VAL A CA 1
ATOM 744 C C . VAL A 1 96 ? -5.554 14.015 -1.783 1.00 88.25 96 VAL A C 1
ATOM 746 O O . VAL A 1 96 ? -6.730 13.656 -1.756 1.00 88.25 96 VAL A O 1
ATOM 749 N N . VAL A 1 97 ? -5.173 15.247 -1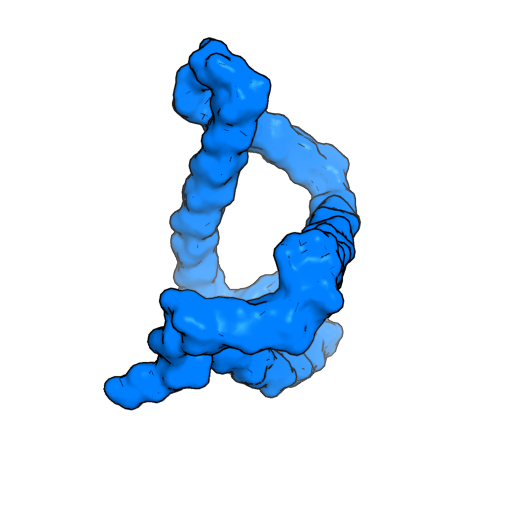.432 1.00 90.94 97 VAL A N 1
ATOM 750 C CA . VAL A 1 97 ? -6.115 16.281 -0.973 1.00 90.94 97 VAL A CA 1
ATOM 751 C C . VAL A 1 97 ? -7.094 16.672 -2.083 1.00 90.94 97 VAL A C 1
ATOM 753 O O . VAL A 1 97 ? -8.288 16.786 -1.821 1.00 90.94 97 VAL A O 1
ATOM 756 N N . VAL A 1 98 ? -6.616 16.832 -3.320 1.00 91.56 98 VAL A N 1
ATOM 757 C CA . VAL A 1 98 ? -7.455 17.209 -4.471 1.00 91.56 98 VAL A CA 1
ATOM 758 C C . VAL A 1 98 ? -8.322 16.042 -4.956 1.00 91.56 98 VAL A C 1
ATOM 760 O O . VAL A 1 98 ? -9.492 16.224 -5.274 1.00 91.56 98 VAL A O 1
ATOM 763 N N . SER A 1 99 ? -7.755 14.837 -5.012 1.00 88.06 99 SER A N 1
ATOM 764 C CA . SER A 1 99 ? -8.403 13.623 -5.532 1.00 88.06 99 SER A CA 1
ATOM 765 C C . SER A 1 99 ? -9.424 13.028 -4.548 1.00 88.06 99 SER A C 1
ATOM 767 O O . SER A 1 99 ? -10.386 12.359 -4.943 1.00 88.06 99 SER A O 1
ATOM 769 N N . GLY A 1 100 ? -9.236 13.277 -3.248 1.00 89.31 100 GLY A N 1
ATOM 770 C CA . GLY A 1 100 ? -10.073 12.741 -2.181 1.00 89.31 100 GLY A CA 1
ATOM 771 C C . GLY A 1 100 ? -10.021 11.210 -2.078 1.00 89.31 100 GLY A C 1
ATOM 772 O O . GLY A 1 100 ? -9.224 10.527 -2.727 1.00 89.31 100 GLY A O 1
ATOM 773 N N . MET A 1 101 ? -10.903 10.639 -1.247 1.00 85.19 101 MET A N 1
ATOM 774 C CA . MET A 1 101 ? -10.949 9.183 -1.034 1.00 85.19 101 MET A CA 1
ATOM 775 C C . MET A 1 101 ? -11.373 8.417 -2.293 1.00 85.19 101 MET A C 1
ATOM 777 O O . MET A 1 101 ? -10.807 7.367 -2.590 1.00 85.19 101 MET A O 1
ATOM 781 N N . HIS A 1 102 ? -12.343 8.942 -3.049 1.00 85.94 102 HIS A N 1
ATOM 782 C CA . HIS A 1 102 ? -12.843 8.281 -4.256 1.00 85.94 102 HIS A CA 1
ATOM 783 C C . HIS A 1 102 ? -11.804 8.248 -5.380 1.00 85.94 102 HIS A C 1
ATOM 785 O O . HIS A 1 102 ? -11.608 7.197 -5.990 1.00 85.94 102 HIS A O 1
ATOM 791 N N . GLY A 1 103 ? -11.106 9.359 -5.635 1.00 88.19 103 GLY A N 1
ATOM 792 C CA . GLY A 1 103 ? -10.085 9.397 -6.679 1.00 88.19 103 GLY A CA 1
ATOM 793 C C . GLY A 1 103 ? -8.854 8.561 -6.314 1.00 88.19 103 GLY A C 1
ATOM 794 O O . GLY A 1 103 ? -8.361 7.791 -7.142 1.00 88.19 103 GLY A O 1
ATOM 795 N N . SER A 1 104 ? -8.431 8.593 -5.045 1.00 87.38 104 SER A N 1
ATOM 796 C CA . SER A 1 104 ? -7.378 7.703 -4.541 1.00 87.38 104 SER A CA 1
ATOM 797 C C . SER A 1 104 ? -7.746 6.223 -4.734 1.00 87.38 104 SER A C 1
ATOM 799 O O . SER A 1 104 ? -6.964 5.463 -5.310 1.00 87.38 104 SER A O 1
ATOM 801 N N . ALA A 1 105 ? -8.974 5.824 -4.379 1.00 88.94 105 ALA A N 1
ATOM 802 C CA . ALA A 1 105 ? -9.454 4.453 -4.565 1.00 88.94 105 ALA A CA 1
ATOM 803 C C . ALA A 1 105 ? -9.493 4.023 -6.044 1.00 88.94 105 ALA A C 1
ATOM 805 O O . ALA A 1 105 ? -9.094 2.902 -6.377 1.00 88.94 105 ALA A O 1
ATOM 806 N N . TRP A 1 106 ? -9.920 4.912 -6.947 1.00 92.50 106 TRP A N 1
ATOM 807 C CA . TRP A 1 106 ? -9.934 4.618 -8.380 1.00 92.50 106 TRP A CA 1
ATOM 808 C C . TRP A 1 106 ? -8.520 4.425 -8.935 1.00 92.50 106 TRP A C 1
ATOM 810 O O . TRP A 1 106 ? -8.248 3.433 -9.609 1.00 92.50 106 TRP A O 1
ATOM 820 N N . THR A 1 107 ? -7.586 5.315 -8.589 1.00 90.25 107 THR A N 1
ATOM 821 C CA . THR A 1 107 ? -6.192 5.176 -9.038 1.00 90.25 107 THR A CA 1
ATOM 822 C C . THR A 1 107 ? -5.500 3.938 -8.487 1.00 90.25 107 THR A C 1
ATOM 824 O O . THR A 1 107 ? -4.762 3.288 -9.225 1.00 90.25 107 THR A O 1
ATOM 827 N N . ALA A 1 108 ? -5.787 3.550 -7.241 1.00 91.00 108 ALA A N 1
ATOM 828 C CA . ALA A 1 108 ? -5.305 2.290 -6.688 1.00 91.00 108 ALA A CA 1
ATOM 829 C C . ALA A 1 108 ? -5.814 1.092 -7.501 1.00 91.00 108 ALA A C 1
ATOM 831 O O . ALA A 1 108 ? -5.011 0.246 -7.889 1.00 91.00 108 ALA A O 1
ATOM 832 N N . THR A 1 109 ? -7.108 1.082 -7.834 1.00 93.19 109 THR A N 1
ATOM 833 C CA . THR A 1 109 ? -7.739 0.014 -8.624 1.00 93.19 109 THR A CA 1
ATOM 834 C C . THR A 1 109 ? -7.109 -0.104 -10.010 1.00 93.19 109 THR A C 1
ATOM 836 O O . THR A 1 109 ? -6.702 -1.190 -10.412 1.00 93.19 109 THR A O 1
ATOM 839 N N . VAL A 1 110 ? -6.966 1.013 -10.730 1.00 95.12 110 VAL A N 1
ATOM 840 C CA . VAL A 1 110 ? -6.340 1.029 -12.063 1.00 95.12 110 VAL A CA 1
ATOM 841 C C . VAL A 1 110 ? -4.895 0.531 -11.992 1.00 95.12 110 VAL A C 1
ATOM 843 O O . VAL A 1 110 ? -4.494 -0.314 -12.790 1.00 95.12 110 VAL A O 1
ATOM 846 N N . LYS A 1 111 ? -4.123 1.006 -11.009 1.00 92.56 111 LYS A N 1
ATOM 847 C CA . LYS A 1 111 ? -2.740 0.574 -10.779 1.00 92.56 111 LYS A CA 1
ATOM 848 C C . LYS A 1 111 ? -2.668 -0.932 -10.496 1.00 92.56 111 LYS A C 1
ATOM 850 O O . LYS A 1 111 ? -1.831 -1.605 -11.086 1.00 92.56 111 LYS A O 1
ATOM 855 N N . ASP A 1 112 ? -3.545 -1.473 -9.651 1.00 93.19 112 ASP A N 1
ATOM 856 C CA . ASP A 1 112 ? -3.555 -2.906 -9.328 1.00 93.19 112 ASP A CA 1
ATOM 857 C C . ASP A 1 112 ? -3.928 -3.764 -10.552 1.00 93.19 112 ASP A C 1
ATOM 859 O O . ASP A 1 112 ? -3.272 -4.773 -10.812 1.00 93.19 112 ASP A O 1
ATOM 863 N N . VAL A 1 113 ? -4.906 -3.337 -11.361 1.00 95.88 113 VAL A N 1
ATOM 864 C CA . VAL A 1 113 ? -5.278 -4.019 -12.618 1.00 95.88 113 VAL A CA 1
ATOM 865 C C . VAL A 1 113 ? -4.123 -4.016 -13.620 1.00 95.88 113 VAL A C 1
ATOM 867 O O . VAL A 1 113 ? -3.825 -5.052 -14.215 1.00 95.88 113 VAL A O 1
ATOM 870 N N . LEU A 1 114 ? -3.440 -2.880 -13.788 1.00 95.56 114 LEU A N 1
ATOM 871 C CA . LEU A 1 114 ? -2.279 -2.773 -14.676 1.00 95.56 114 LEU A CA 1
ATOM 872 C C . LEU A 1 114 ? -1.139 -3.689 -14.228 1.00 95.56 114 LEU A C 1
ATOM 874 O O . LEU A 1 114 ? -0.580 -4.412 -15.049 1.00 95.56 114 LEU A O 1
ATOM 878 N N . VAL A 1 115 ? -0.814 -3.696 -12.932 1.00 94.81 115 VAL A N 1
ATOM 879 C CA . VAL A 1 115 ? 0.235 -4.566 -12.380 1.00 94.81 115 VAL A CA 1
ATOM 880 C C . VAL A 1 115 ? -0.115 -6.037 -12.592 1.00 94.81 115 VAL A C 1
ATOM 882 O O . VAL A 1 115 ? 0.735 -6.794 -13.056 1.00 94.81 115 VAL A O 1
ATOM 885 N N . LEU A 1 116 ? -1.358 -6.445 -12.319 1.00 93.50 116 LEU A N 1
ATOM 886 C CA . LEU A 1 116 ? -1.814 -7.813 -12.579 1.00 93.50 116 LEU A CA 1
ATOM 887 C C . LEU A 1 116 ? -1.690 -8.184 -14.061 1.00 93.50 116 LEU A C 1
ATOM 889 O O . LEU A 1 116 ? -1.199 -9.267 -14.377 1.00 93.50 116 LEU A O 1
ATOM 893 N N . GLY A 1 117 ? -2.073 -7.277 -14.963 1.00 94.62 117 GLY A N 1
ATOM 894 C CA . GLY A 1 117 ? -1.926 -7.465 -16.404 1.00 94.62 117 GLY A CA 1
ATOM 895 C C . GLY A 1 117 ? -0.468 -7.648 -16.828 1.00 94.62 117 GLY A C 1
ATOM 896 O O . GLY A 1 117 ? -0.158 -8.582 -17.563 1.00 94.62 117 GLY A O 1
ATOM 897 N N . ILE A 1 118 ? 0.442 -6.812 -16.319 1.00 93.69 118 ILE A N 1
ATOM 898 C CA . ILE A 1 118 ? 1.883 -6.909 -16.600 1.00 93.69 118 ILE A CA 1
ATOM 899 C C . ILE A 1 118 ? 2.454 -8.224 -16.068 1.00 93.69 118 ILE A C 1
ATOM 901 O O . ILE A 1 118 ? 3.202 -8.890 -16.777 1.00 93.69 118 ILE A O 1
ATOM 905 N N . VAL A 1 119 ? 2.101 -8.624 -14.844 1.00 91.25 119 VAL A N 1
ATOM 906 C CA . VAL A 1 119 ? 2.575 -9.881 -14.246 1.00 91.25 119 VAL A CA 1
ATOM 907 C C . VAL A 1 119 ? 2.078 -11.085 -15.043 1.00 91.25 119 VAL A C 1
ATOM 909 O O . VAL A 1 119 ? 2.868 -11.980 -15.334 1.00 91.25 119 VAL A O 1
ATOM 912 N N . ALA A 1 120 ? 0.806 -11.101 -15.447 1.00 90.06 120 ALA A N 1
ATOM 913 C CA . ALA A 1 120 ? 0.259 -12.164 -16.285 1.00 90.06 120 ALA A CA 1
ATOM 914 C C . ALA A 1 120 ? 0.932 -12.202 -17.666 1.00 90.06 120 ALA A C 1
ATOM 916 O O . ALA A 1 120 ? 1.317 -13.271 -18.140 1.00 90.06 120 ALA A O 1
ATOM 917 N N . PHE A 1 121 ? 1.128 -11.034 -18.286 1.00 91.25 121 PHE A N 1
ATOM 918 C CA . PHE A 1 121 ? 1.795 -10.913 -19.578 1.00 91.25 121 PHE A CA 1
ATOM 919 C C . PHE A 1 121 ? 3.244 -11.393 -19.511 1.00 91.25 121 PHE A C 1
ATOM 921 O O . PHE A 1 121 ? 3.615 -12.283 -20.265 1.00 91.25 121 PHE A O 1
ATOM 928 N N . LEU A 1 122 ? 4.057 -10.863 -18.594 1.00 88.25 122 LEU A N 1
ATOM 929 C CA . LEU A 1 122 ? 5.455 -11.271 -18.435 1.00 88.25 122 LEU A CA 1
ATOM 930 C C . LEU A 1 122 ? 5.568 -12.742 -18.030 1.00 88.25 122 LEU A C 1
ATOM 932 O O . LEU A 1 122 ? 6.429 -13.449 -18.549 1.00 88.25 122 LEU A O 1
ATOM 936 N N . GLY A 1 123 ? 4.673 -13.211 -17.158 1.00 85.19 123 GLY A N 1
ATOM 937 C CA . GLY A 1 123 ? 4.614 -14.601 -16.721 1.00 85.19 123 GLY A CA 1
ATOM 938 C C . GLY A 1 123 ? 4.352 -15.585 -17.860 1.00 85.19 123 GLY A C 1
ATOM 939 O O . GLY A 1 123 ? 4.878 -16.690 -17.818 1.00 85.19 123 GLY A O 1
ATOM 940 N N . LEU A 1 124 ? 3.599 -15.193 -18.892 1.00 84.38 124 LEU A N 1
ATOM 941 C CA . LEU A 1 124 ? 3.344 -16.032 -20.067 1.00 84.38 124 LEU A CA 1
ATOM 942 C C . LEU A 1 124 ? 4.351 -15.791 -21.203 1.00 84.38 124 LEU A C 1
ATOM 944 O O . LEU A 1 124 ? 4.801 -16.740 -21.842 1.00 84.38 124 LEU A O 1
ATOM 948 N N . TYR A 1 125 ? 4.724 -14.534 -21.441 1.00 83.00 125 TYR A N 1
ATOM 949 C CA . TYR A 1 125 ? 5.605 -14.118 -22.531 1.00 83.00 125 TYR A CA 1
ATOM 950 C C . TYR A 1 125 ? 7.048 -14.574 -22.316 1.00 83.00 125 TYR A C 1
ATOM 952 O O . TYR A 1 125 ? 7.679 -15.078 -23.243 1.00 83.00 125 TYR A O 1
ATOM 960 N N . MET A 1 126 ? 7.580 -14.433 -21.099 1.00 81.81 126 MET A N 1
ATOM 961 C CA . MET A 1 126 ? 8.979 -14.755 -20.813 1.00 81.81 126 MET A CA 1
ATOM 962 C C . MET A 1 126 ? 9.296 -16.251 -21.025 1.00 81.81 126 MET A C 1
ATOM 964 O O . MET A 1 126 ? 10.281 -16.534 -21.710 1.00 81.81 126 MET A O 1
ATOM 968 N N . PRO A 1 127 ? 8.471 -17.217 -20.564 1.00 79.69 127 PRO A N 1
ATOM 969 C CA . PRO A 1 127 ? 8.671 -18.634 -20.881 1.00 79.69 127 PRO A CA 1
ATOM 970 C C . PRO A 1 127 ? 8.563 -18.945 -22.376 1.00 79.69 127 PRO A C 1
ATOM 972 O O . PRO A 1 127 ? 9.308 -19.775 -22.894 1.00 79.69 127 PRO A O 1
ATOM 975 N N . TRP A 1 128 ? 7.647 -18.284 -23.085 1.00 75.75 128 TRP A N 1
ATOM 976 C CA . TRP A 1 128 ? 7.425 -18.534 -24.509 1.00 75.75 128 TRP A CA 1
ATOM 977 C C . TRP A 1 128 ? 8.576 -18.012 -25.373 1.00 75.75 128 TRP A C 1
ATOM 979 O O . TRP A 1 128 ? 9.068 -18.729 -26.238 1.00 75.75 128 TRP A O 1
ATOM 989 N N . HIS A 1 129 ? 9.043 -16.791 -25.105 1.00 76.38 129 HIS A N 1
ATOM 990 C CA . HIS A 1 129 ? 10.068 -16.130 -25.910 1.00 76.38 129 HIS A CA 1
ATOM 991 C C . HIS A 1 129 ? 11.488 -16.630 -25.615 1.00 76.38 129 HIS A C 1
ATOM 993 O O . HIS A 1 129 ? 12.253 -16.866 -26.544 1.00 76.38 129 HIS A O 1
ATOM 999 N N . TYR A 1 130 ? 11.849 -16.812 -24.339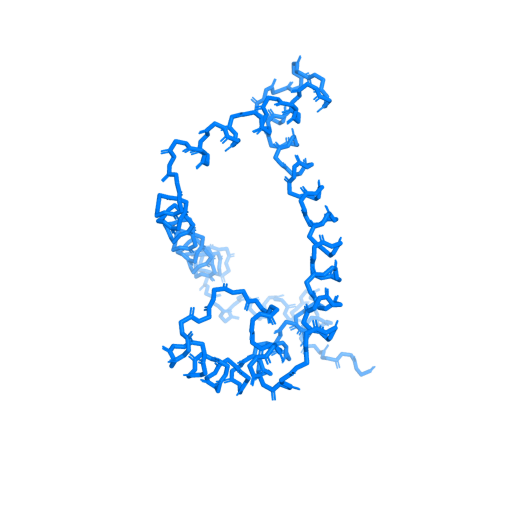 1.00 72.31 130 TYR A N 1
ATOM 1000 C CA . TYR A 1 130 ? 13.217 -17.195 -23.963 1.00 72.31 130 TYR A CA 1
ATOM 1001 C C . TYR A 1 130 ? 13.444 -18.707 -23.921 1.00 72.31 130 TYR A C 1
ATOM 1003 O O . TYR A 1 130 ? 14.578 -19.154 -24.084 1.00 72.31 130 TYR A O 1
ATOM 1011 N N . TYR A 1 131 ? 12.392 -19.495 -23.692 1.00 67.94 131 TYR A N 1
ATOM 1012 C CA . TYR A 1 131 ? 12.528 -20.928 -23.426 1.00 67.94 131 TYR A CA 1
ATOM 1013 C C . TYR A 1 131 ? 11.682 -21.805 -24.355 1.00 67.94 131 TYR A C 1
ATOM 1015 O O . TYR A 1 131 ? 11.747 -23.023 -24.244 1.00 67.94 131 TYR A O 1
ATOM 1023 N N . GLY A 1 132 ? 10.919 -21.223 -25.289 1.00 68.69 132 GLY A N 1
ATOM 1024 C CA . GLY A 1 132 ? 10.094 -21.972 -26.245 1.00 68.69 132 GLY A CA 1
ATOM 1025 C C . GLY A 1 132 ? 8.837 -22.605 -25.636 1.00 68.69 132 GLY A C 1
ATOM 1026 O O . GLY A 1 132 ? 8.185 -23.421 -26.281 1.00 68.69 132 GLY A O 1
ATOM 1027 N N . GLY A 1 133 ? 8.488 -22.248 -24.396 1.00 72.56 133 GLY A N 1
ATOM 1028 C CA . GLY A 1 133 ? 7.325 -22.768 -23.683 1.00 72.56 133 GLY A CA 1
ATOM 1029 C C . GLY A 1 133 ? 7.561 -22.918 -22.182 1.00 72.56 133 GLY A C 1
ATOM 1030 O O . GLY A 1 133 ? 8.695 -22.967 -21.709 1.00 72.56 133 GLY A O 1
ATOM 1031 N N . MET A 1 134 ? 6.472 -23.029 -21.414 1.00 68.12 134 MET A N 1
ATOM 1032 C CA . MET A 1 134 ? 6.560 -23.238 -19.962 1.00 68.12 134 MET A CA 1
ATOM 1033 C C . MET A 1 134 ? 7.270 -24.557 -19.615 1.00 68.12 134 MET A C 1
ATOM 1035 O O . MET A 1 134 ? 8.128 -24.555 -18.742 1.00 68.12 134 MET A O 1
ATOM 1039 N N . GLY A 1 135 ? 6.987 -25.652 -20.334 1.00 69.00 135 GLY A N 1
ATOM 1040 C CA . GLY A 1 135 ? 7.627 -26.957 -20.101 1.00 69.00 135 GLY A CA 1
ATOM 1041 C C . GLY A 1 135 ? 9.145 -26.925 -20.303 1.00 69.00 135 GLY A C 1
ATOM 1042 O O . GLY A 1 135 ? 9.893 -27.264 -19.395 1.00 69.00 135 GLY A O 1
ATOM 1043 N N . ALA A 1 136 ? 9.604 -26.381 -21.430 1.00 67.81 136 ALA A N 1
ATOM 1044 C CA . ALA A 1 136 ? 11.029 -26.258 -21.726 1.00 67.81 136 ALA A CA 1
ATOM 1045 C C . ALA A 1 136 ? 11.769 -25.306 -20.762 1.00 67.81 136 ALA A C 1
ATOM 1047 O O . ALA A 1 136 ? 12.946 -25.523 -20.468 1.00 67.81 136 ALA A O 1
ATOM 1048 N N . MET A 1 137 ? 11.087 -24.291 -20.208 1.00 71.75 137 MET A N 1
ATOM 1049 C CA . MET A 1 137 ? 11.634 -23.472 -19.120 1.00 71.75 137 MET A CA 1
ATOM 1050 C C . MET A 1 137 ? 11.870 -24.309 -17.857 1.00 71.75 137 MET A C 1
ATOM 1052 O O . MET A 1 137 ? 12.958 -24.250 -17.287 1.00 71.75 137 MET A O 1
ATOM 1056 N N . PHE A 1 138 ? 10.886 -25.110 -17.435 1.00 70.62 138 PHE A N 1
ATOM 1057 C CA . PHE A 1 138 ? 11.018 -25.977 -16.260 1.00 70.62 138 PHE A CA 1
ATOM 1058 C C . PHE A 1 138 ? 12.064 -27.084 -16.462 1.00 70.62 138 PHE A C 1
ATOM 1060 O O . PHE A 1 138 ? 12.858 -27.324 -15.553 1.00 70.62 138 PHE A O 1
ATOM 1067 N N . ASP A 1 139 ? 12.156 -27.668 -17.659 1.00 72.12 139 ASP A N 1
ATOM 1068 C CA . ASP A 1 139 ? 13.171 -28.676 -17.994 1.00 72.12 139 ASP A CA 1
ATOM 1069 C C . ASP A 1 139 ? 14.593 -28.095 -17.933 1.00 72.12 139 ASP A C 1
ATOM 1071 O O . ASP A 1 139 ? 15.515 -28.712 -17.394 1.00 72.12 139 ASP A O 1
ATOM 1075 N N . ARG A 1 140 ? 14.786 -26.865 -18.433 1.00 66.56 140 ARG A N 1
ATOM 1076 C CA . ARG A 1 140 ? 16.074 -26.155 -18.355 1.00 66.56 140 ARG A CA 1
ATOM 1077 C C . ARG A 1 140 ? 16.419 -25.708 -16.938 1.00 66.56 140 ARG A C 1
ATOM 1079 O O . ARG A 1 140 ? 17.587 -25.785 -16.556 1.00 66.56 140 ARG A O 1
ATOM 1086 N N . ILE A 1 141 ? 15.434 -25.276 -16.150 1.00 68.94 141 ILE A N 1
ATOM 1087 C CA . ILE A 1 141 ? 15.627 -24.952 -14.729 1.00 68.94 141 ILE A CA 1
ATOM 1088 C C . ILE A 1 141 ? 16.042 -26.210 -13.956 1.00 68.94 141 ILE A C 1
ATOM 1090 O O . ILE A 1 141 ? 16.973 -26.135 -13.157 1.00 68.94 141 ILE A O 1
ATOM 1094 N N . GLY A 1 142 ? 15.445 -27.369 -14.250 1.00 65.25 142 GLY A N 1
ATOM 1095 C CA . GLY A 1 142 ? 15.828 -28.642 -13.634 1.00 65.25 142 GLY A CA 1
ATOM 1096 C C . GLY A 1 142 ? 17.233 -29.120 -13.992 1.00 65.25 142 GLY A C 1
ATOM 1097 O O . GLY A 1 142 ? 17.887 -29.747 -13.165 1.00 65.25 142 GLY A O 1
ATOM 1098 N N . GLN A 1 143 ? 17.733 -28.767 -15.178 1.00 66.44 143 GLN A N 1
ATOM 1099 C CA . GLN A 1 143 ? 19.106 -29.071 -15.597 1.00 66.44 143 GLN A CA 1
ATOM 1100 C C . GLN A 1 143 ? 20.149 -28.116 -14.995 1.00 66.44 143 GLN A C 1
ATOM 1102 O O . GLN A 1 143 ? 21.258 -28.548 -14.693 1.00 66.44 143 GLN A O 1
ATOM 1107 N N . MET A 1 144 ? 19.829 -26.824 -14.834 1.00 64.25 144 MET A N 1
ATOM 1108 C CA . MET A 1 144 ? 20.794 -25.812 -14.370 1.00 64.25 144 MET A CA 1
ATOM 1109 C C . MET A 1 144 ? 20.785 -25.581 -12.855 1.00 64.25 144 MET A C 1
ATOM 1111 O O . MET A 1 144 ? 21.816 -25.238 -12.280 1.00 64.25 144 MET A O 1
ATOM 1115 N N . ARG A 1 145 ? 19.628 -25.715 -12.204 1.00 65.19 145 ARG A N 1
ATOM 1116 C CA . ARG A 1 145 ? 19.430 -25.445 -10.773 1.00 65.19 145 ARG A CA 1
ATOM 1117 C C . ARG A 1 145 ? 18.439 -26.465 -10.188 1.00 65.19 145 ARG A C 1
ATOM 1119 O O . ARG A 1 145 ? 17.324 -26.079 -9.829 1.00 65.19 145 ARG A O 1
ATOM 1126 N N . PRO A 1 146 ? 18.833 -27.748 -10.067 1.00 60.88 146 PRO A N 1
ATOM 1127 C CA . PRO A 1 146 ? 17.978 -28.796 -9.500 1.00 60.88 146 PRO A CA 1
ATOM 1128 C C . PRO A 1 146 ? 17.485 -28.461 -8.079 1.00 60.88 146 PRO A C 1
ATOM 1130 O O . PRO A 1 146 ? 16.363 -28.814 -7.726 1.00 60.88 146 PRO A O 1
ATOM 1133 N N . ASP A 1 147 ? 18.246 -27.660 -7.325 1.00 60.06 147 ASP A N 1
ATOM 1134 C CA . ASP A 1 147 ? 17.888 -27.166 -5.985 1.00 60.06 147 ASP A CA 1
ATOM 1135 C C . ASP A 1 147 ? 16.617 -26.294 -5.943 1.00 60.06 147 ASP A C 1
ATOM 1137 O O . ASP A 1 147 ? 16.033 -26.105 -4.881 1.00 60.06 147 ASP A O 1
ATOM 1141 N N . LEU A 1 148 ? 16.177 -25.722 -7.074 1.00 59.84 148 LEU A N 1
ATOM 1142 C CA . LEU A 1 148 ? 14.921 -24.958 -7.153 1.00 59.84 148 LEU A CA 1
ATOM 1143 C C . LEU A 1 148 ? 13.689 -25.860 -7.328 1.00 59.84 148 LEU A C 1
ATOM 1145 O O . LEU A 1 148 ? 12.568 -25.391 -7.131 1.00 59.84 148 LEU A O 1
ATOM 1149 N N . LEU A 1 149 ? 13.889 -27.126 -7.715 1.00 58.75 149 LEU A N 1
ATOM 1150 C CA . LEU A 1 149 ? 12.827 -28.113 -7.939 1.00 58.75 149 LEU A CA 1
ATOM 1151 C C . LEU A 1 149 ? 12.722 -29.147 -6.812 1.00 58.75 149 LEU A C 1
ATOM 1153 O O . LEU A 1 149 ? 11.689 -29.800 -6.681 1.00 58.75 149 LEU A O 1
ATOM 1157 N N . THR A 1 150 ? 13.750 -29.284 -5.976 1.00 59.22 150 THR A N 1
ATOM 1158 C CA . THR A 1 150 ? 13.701 -30.098 -4.760 1.00 59.22 150 THR A CA 1
ATOM 1159 C C . THR A 1 150 ? 13.450 -29.201 -3.554 1.00 59.22 150 THR A C 1
ATOM 1161 O O . THR A 1 150 ? 14.255 -28.321 -3.260 1.00 59.22 150 THR A O 1
ATOM 1164 N N . LEU A 1 151 ? 12.354 -29.426 -2.823 1.00 55.09 151 LEU A N 1
ATOM 1165 C CA . LEU A 1 151 ? 12.202 -28.877 -1.475 1.00 55.09 151 LEU A CA 1
ATOM 1166 C C . LEU A 1 151 ? 13.289 -29.521 -0.610 1.00 55.09 151 LEU A C 1
ATOM 1168 O O . LEU A 1 151 ? 13.127 -30.661 -0.182 1.00 55.09 151 LEU A O 1
ATOM 1172 N N . SER A 1 152 ? 14.414 -28.828 -0.418 1.00 48.81 152 SER A N 1
ATOM 1173 C CA . SER A 1 152 ? 15.434 -29.243 0.540 1.00 48.81 152 SER A CA 1
ATOM 1174 C C . SER A 1 152 ? 14.768 -29.317 1.915 1.00 48.81 152 SER A C 1
ATOM 1176 O O . SER A 1 152 ? 14.389 -28.281 2.470 1.00 48.81 152 SER A O 1
ATOM 1178 N N . THR A 1 153 ? 14.544 -30.543 2.384 1.00 46.50 153 THR A N 1
ATOM 1179 C CA . THR A 1 153 ? 14.153 -30.869 3.761 1.00 46.50 153 THR A CA 1
ATOM 1180 C C . THR A 1 153 ? 15.125 -30.285 4.765 1.00 46.50 153 THR A C 1
ATOM 1182 O O . THR A 1 153 ? 16.342 -30.335 4.468 1.00 46.50 153 THR A O 1
#

InterPro domains:
  IPR001734 Sodium/solute symporter [PF00474] (7-147)
  IPR001734 Sodium/solute symporter [PS50283] (1-153)
  IPR038377 Sodium/glucose symporter superfamily [G3DSA:1.20.1730.10] (1-152)
  IPR050277 Sodium:Solute Symporter [PTHR48086] (1-149)

Sequence (153 aa):
MVAYTALGFVLSYWLLPPVWRIGRRHGLLTQADFFRVRYDSKPLALLVAVVGLVSMIPYLVLQLKGLGIIVQATSYGLLSPSLSVWIGASVMCVYVVVSGMHGSAWTATVKDVLVLGIVAFLGLYMPWHYYGGMGAMFDRIGQMRPDLLTLST

Foldseek 3Di:
DVVVVVVVVVVCVVPVVVLVVVCVVVVDDDPLVSCCVVVVDPVSSVVVVVVVVVVVVVVVVVVLLVQLVVQCVVVVNPDDSVVSSVVSVVVVVVCCVVCDPVNVVVVVVVVVVVVVVVCVCCVFVVCCPVQVGPVSVVVVCCVPPVVVVDPPD